Protein AF-A0A8T6TZH8-F1 (afdb_monomer)

Structure (mmCIF, N/CA/C/O backbone):
data_AF-A0A8T6TZH8-F1
#
_entry.id   AF-A0A8T6TZH8-F1
#
loop_
_atom_site.group_PDB
_atom_site.id
_atom_site.type_symbol
_atom_site.label_atom_id
_atom_site.label_alt_id
_atom_site.label_comp_id
_atom_site.label_asym_id
_atom_site.label_entity_id
_atom_site.label_seq_id
_atom_site.pdbx_PDB_ins_code
_atom_site.Cartn_x
_atom_site.Cartn_y
_atom_site.Cartn_z
_atom_site.occupancy
_atom_site.B_iso_or_equiv
_atom_site.auth_seq_id
_atom_site.auth_comp_id
_atom_site.auth_asym_id
_atom_site.auth_atom_id
_atom_site.pdbx_PDB_model_num
ATOM 1 N N . GLY A 1 1 ? -11.816 -1.664 -2.923 1.00 80.94 1 GLY A N 1
ATOM 2 C CA . GLY A 1 1 ? -13.125 -2.070 -2.362 1.00 80.94 1 GLY A CA 1
ATOM 3 C C . GLY A 1 1 ? -12.996 -2.266 -0.866 1.00 80.94 1 GLY A C 1
ATOM 4 O O . GLY A 1 1 ? -12.083 -1.683 -0.289 1.00 80.94 1 GLY A O 1
ATOM 5 N N . ASP A 1 2 ? -13.859 -3.066 -0.250 1.00 86.00 2 ASP A N 1
ATOM 6 C CA . ASP A 1 2 ? -13.754 -3.415 1.172 1.00 86.00 2 ASP A CA 1
ATOM 7 C C . ASP A 1 2 ? -13.029 -4.755 1.342 1.00 86.00 2 ASP A C 1
ATOM 9 O O . ASP A 1 2 ? -13.209 -5.671 0.542 1.00 86.00 2 ASP A O 1
ATOM 13 N N . HIS A 1 3 ? -12.172 -4.847 2.356 1.00 82.38 3 HIS A N 1
ATOM 14 C CA . HIS A 1 3 ? -11.421 -6.057 2.667 1.00 82.38 3 HIS A CA 1
ATOM 15 C C . HIS A 1 3 ? -12.382 -7.173 3.111 1.00 82.38 3 HIS A C 1
ATOM 17 O O . HIS A 1 3 ? -13.185 -6.931 4.016 1.00 82.38 3 HIS A O 1
ATOM 23 N N . PRO A 1 4 ? -12.272 -8.400 2.571 1.00 82.12 4 PRO A N 1
ATOM 24 C CA . PRO A 1 4 ? -13.233 -9.475 2.829 1.00 82.12 4 PRO A CA 1
ATOM 25 C C . PRO A 1 4 ? -13.337 -9.867 4.311 1.00 82.12 4 PRO A C 1
ATOM 27 O O . PRO A 1 4 ? -14.433 -10.106 4.802 1.00 82.12 4 PRO A O 1
ATOM 30 N N . GLU A 1 5 ? -12.225 -9.884 5.052 1.00 81.69 5 GLU A N 1
ATOM 31 C CA . GLU A 1 5 ? -12.244 -10.326 6.460 1.00 81.69 5 GLU A CA 1
ATOM 32 C C . GLU A 1 5 ? -12.686 -9.278 7.491 1.00 81.69 5 GLU A C 1
ATOM 34 O O . GLU A 1 5 ? -13.197 -9.625 8.550 1.00 81.69 5 GLU A O 1
ATOM 39 N N . ASN A 1 6 ? -12.447 -7.991 7.240 1.00 81.31 6 ASN A N 1
ATOM 40 C CA . ASN A 1 6 ? -12.620 -6.946 8.262 1.00 81.31 6 ASN A CA 1
ATOM 41 C C . ASN A 1 6 ? -13.393 -5.721 7.765 1.00 81.31 6 ASN A C 1
ATOM 43 O O . ASN A 1 6 ? -13.568 -4.764 8.520 1.00 81.31 6 ASN A O 1
ATOM 47 N N . GLY A 1 7 ? -13.827 -5.721 6.503 1.00 82.62 7 GLY A N 1
ATOM 48 C CA . GLY A 1 7 ? -14.629 -4.656 5.907 1.00 82.62 7 GLY A CA 1
ATOM 49 C C . GLY A 1 7 ? -13.926 -3.301 5.803 1.00 82.62 7 GLY A C 1
ATOM 50 O O . GLY A 1 7 ? -14.573 -2.302 5.496 1.00 82.62 7 GLY A O 1
ATOM 51 N N . LYS A 1 8 ? -12.617 -3.203 6.074 1.00 86.31 8 LYS A N 1
ATOM 52 C CA . LYS A 1 8 ? -11.903 -1.930 5.937 1.00 86.31 8 LYS A CA 1
ATOM 53 C C . LYS A 1 8 ? -11.673 -1.613 4.467 1.00 86.31 8 LYS A C 1
ATOM 55 O O . LYS A 1 8 ? -11.384 -2.485 3.654 1.00 86.31 8 LYS A O 1
ATOM 60 N N . LYS A 1 9 ? -11.709 -0.322 4.146 1.00 88.50 9 LYS A N 1
ATOM 61 C CA . LYS A 1 9 ? -11.476 0.161 2.785 1.00 88.50 9 LYS A CA 1
ATOM 62 C C . LYS A 1 9 ? -10.036 -0.088 2.347 1.00 88.50 9 LYS A C 1
ATOM 64 O O . LYS A 1 9 ? -9.102 0.407 2.979 1.00 88.50 9 LYS A O 1
ATOM 69 N N . VAL A 1 10 ? -9.907 -0.783 1.224 1.00 90.38 10 VAL A N 1
ATOM 70 C CA . VAL A 1 10 ? -8.677 -1.030 0.473 1.00 90.38 10 VAL A CA 1
ATOM 71 C C . VAL A 1 10 ? -8.705 -0.182 -0.794 1.00 90.38 10 VAL A C 1
ATOM 73 O O . VAL A 1 10 ? -9.666 -0.234 -1.578 1.00 90.38 10 VAL A O 1
ATOM 76 N N . ARG A 1 11 ? -7.657 0.619 -0.994 1.00 89.62 11 ARG A N 1
ATOM 77 C CA . ARG A 1 11 ? -7.461 1.445 -2.191 1.00 89.62 11 ARG A CA 1
ATOM 78 C C . ARG A 1 11 ? -6.015 1.385 -2.644 1.00 89.62 11 ARG A C 1
ATOM 80 O O . ARG A 1 11 ? -5.131 1.595 -1.827 1.00 89.62 11 ARG A O 1
ATOM 87 N N . VAL A 1 12 ? -5.794 1.183 -3.934 1.00 90.06 12 VAL A N 1
ATOM 88 C CA . VAL A 1 12 ? -4.484 1.387 -4.557 1.00 90.06 12 VAL A CA 1
ATOM 89 C C . VAL A 1 12 ? -4.373 2.863 -4.927 1.00 90.06 12 VAL A C 1
ATOM 91 O O . VAL A 1 12 ? -5.326 3.446 -5.445 1.00 90.06 12 VAL A O 1
ATOM 94 N N . MET A 1 13 ? -3.260 3.500 -4.578 1.00 90.06 13 MET A N 1
ATOM 95 C CA . MET A 1 13 ? -2.998 4.907 -4.869 1.00 90.06 13 MET A CA 1
ATOM 96 C C . MET A 1 13 ? -1.535 5.090 -5.264 1.00 90.06 13 MET A C 1
ATOM 98 O O . MET A 1 13 ? -0.661 4.400 -4.750 1.00 90.06 13 MET A O 1
ATOM 102 N N . THR A 1 14 ? -1.253 6.060 -6.127 1.00 89.94 14 THR A N 1
ATOM 103 C CA . THR A 1 14 ? 0.116 6.360 -6.567 1.00 89.94 14 THR A CA 1
ATOM 104 C C . THR A 1 14 ? 0.678 7.530 -5.766 1.00 89.94 14 THR A C 1
ATOM 106 O O . THR A 1 14 ? 0.076 8.603 -5.715 1.00 89.94 14 THR A O 1
ATOM 109 N N . GLY A 1 15 ? 1.801 7.316 -5.076 1.00 88.44 15 GLY A N 1
ATOM 110 C CA . GLY A 1 15 ? 2.467 8.314 -4.241 1.00 88.44 15 GLY A CA 1
ATOM 111 C C . GLY A 1 15 ? 3.791 8.804 -4.826 1.00 88.44 15 GLY A C 1
ATOM 112 O O . GLY A 1 15 ? 4.239 8.354 -5.875 1.00 88.44 15 GLY A O 1
ATOM 113 N N . ARG A 1 16 ? 4.461 9.710 -4.100 1.00 89.00 16 ARG A N 1
ATOM 114 C CA . ARG A 1 16 ? 5.765 10.283 -4.491 1.00 89.00 16 ARG A CA 1
ATOM 115 C C . ARG A 1 16 ? 6.867 9.232 -4.687 1.00 89.00 16 ARG A C 1
ATOM 117 O O . ARG A 1 16 ? 7.780 9.466 -5.466 1.00 89.00 16 ARG A O 1
ATOM 124 N N . TYR A 1 17 ? 6.786 8.121 -3.958 1.00 85.31 17 TYR A N 1
ATOM 125 C CA . TYR A 1 17 ? 7.783 7.045 -3.956 1.00 85.31 17 TYR A CA 1
ATOM 126 C C . TYR A 1 17 ? 7.310 5.792 -4.701 1.00 85.31 17 TYR A C 1
ATOM 128 O O . TYR A 1 17 ? 7.907 4.740 -4.536 1.00 85.31 17 TYR A O 1
ATOM 136 N N . GLY A 1 18 ? 6.224 5.898 -5.471 1.00 87.75 18 GLY A N 1
ATOM 137 C CA . GLY A 1 18 ? 5.612 4.767 -6.159 1.00 87.75 18 GLY A CA 1
ATOM 138 C C . GLY A 1 18 ? 4.214 4.420 -5.640 1.00 87.75 18 GLY A C 1
ATOM 139 O O . GLY A 1 18 ? 3.668 5.101 -4.755 1.00 87.75 18 GLY A O 1
ATOM 140 N N . PRO A 1 19 ? 3.587 3.400 -6.241 1.00 92.75 19 PRO A N 1
ATOM 141 C CA . PRO A 1 19 ? 2.258 2.951 -5.870 1.00 92.75 19 PRO A CA 1
ATOM 142 C C . PRO A 1 19 ? 2.228 2.292 -4.488 1.00 92.75 19 PRO A C 1
ATOM 144 O O . PRO A 1 19 ? 3.172 1.646 -4.037 1.00 92.75 19 PRO A O 1
ATOM 147 N N . TYR A 1 20 ? 1.110 2.464 -3.787 1.00 92.19 20 TYR A N 1
ATOM 148 C CA . TYR A 1 20 ? 0.871 1.868 -2.479 1.00 92.19 20 TYR A CA 1
ATOM 149 C C . TYR A 1 20 ? -0.601 1.496 -2.272 1.00 92.19 20 TYR A C 1
ATOM 151 O O . TYR A 1 20 ? -1.518 2.122 -2.805 1.00 92.19 20 TYR A O 1
ATOM 159 N N . ILE A 1 21 ? -0.834 0.488 -1.435 1.00 91.31 21 ILE A N 1
ATOM 160 C CA . ILE A 1 21 ? -2.147 0.108 -0.929 1.00 91.31 21 ILE A CA 1
ATOM 161 C C . ILE A 1 21 ? -2.410 0.888 0.353 1.00 91.31 21 ILE A C 1
ATOM 163 O O . ILE A 1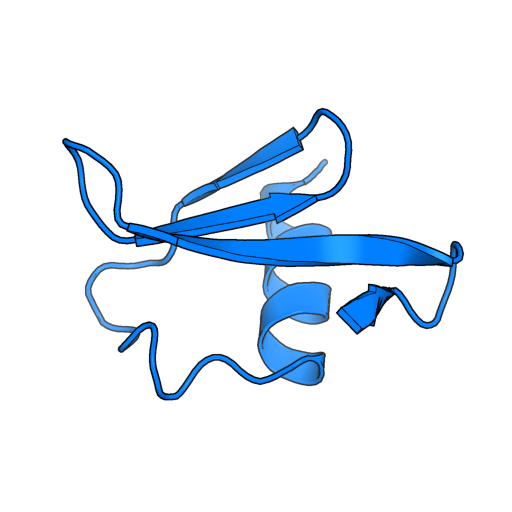 21 ? -1.707 0.763 1.355 1.00 91.31 21 ILE A O 1
ATOM 167 N N . LYS A 1 22 ? -3.482 1.668 0.344 1.00 90.69 22 LYS A N 1
ATOM 168 C CA . LYS A 1 22 ? -4.058 2.292 1.524 1.00 90.69 22 LYS A CA 1
ATOM 169 C C . LYS A 1 22 ? -5.131 1.386 2.112 1.00 90.69 22 LYS A C 1
ATOM 171 O O . LYS A 1 22 ? -6.166 1.144 1.489 1.00 90.69 22 LYS A O 1
ATOM 176 N N . TYR A 1 23 ? -4.893 0.948 3.340 1.00 89.44 23 TYR A N 1
ATOM 177 C CA . TYR A 1 23 ? -5.770 0.079 4.110 1.00 89.44 23 TYR A CA 1
ATOM 178 C C . TYR A 1 23 ? -6.079 0.720 5.469 1.00 89.44 23 TYR A C 1
ATOM 180 O O . TYR A 1 23 ? -5.333 0.612 6.444 1.00 89.44 23 TYR A O 1
ATOM 188 N N . GLY A 1 24 ? -7.192 1.456 5.535 1.00 85.75 24 GLY A N 1
ATOM 189 C CA . GLY A 1 24 ? -7.556 2.235 6.722 1.00 85.75 24 GLY A CA 1
ATOM 190 C C . GLY A 1 24 ? -6.488 3.274 7.101 1.00 85.75 24 GLY A C 1
ATOM 191 O O . GLY A 1 24 ? -6.352 4.297 6.428 1.00 85.75 24 GLY A O 1
ATOM 192 N N . LYS A 1 25 ? -5.762 3.023 8.200 1.00 85.50 25 LYS A N 1
ATOM 193 C CA . LYS A 1 25 ? -4.635 3.853 8.679 1.00 85.50 25 LYS A CA 1
ATOM 194 C C . LYS A 1 25 ? -3.262 3.331 8.234 1.00 85.50 25 LYS A C 1
ATOM 196 O O . LYS A 1 25 ? -2.276 4.044 8.391 1.00 85.50 25 LYS A O 1
ATOM 201 N N . THR A 1 26 ? -3.201 2.118 7.696 1.00 86.19 26 THR A N 1
ATOM 202 C CA . THR A 1 26 ? -1.967 1.476 7.245 1.00 86.19 26 THR A CA 1
ATOM 203 C C . THR A 1 26 ? -1.748 1.783 5.768 1.00 86.19 26 THR A C 1
ATOM 205 O O . THR A 1 26 ? -2.690 1.755 4.973 1.00 86.19 26 THR A O 1
ATOM 208 N N . ASN A 1 27 ? -0.503 2.073 5.399 1.00 89.94 27 ASN A N 1
ATOM 209 C CA . ASN A 1 27 ? -0.091 2.212 4.007 1.00 89.94 27 ASN A CA 1
ATOM 210 C C . ASN A 1 27 ? 0.961 1.142 3.731 1.00 89.94 27 ASN A C 1
ATOM 212 O O . ASN A 1 27 ? 1.939 1.049 4.467 1.00 89.94 27 ASN A O 1
ATOM 216 N N . ILE A 1 28 ? 0.742 0.342 2.696 1.00 90.88 28 ILE A N 1
ATOM 217 C CA . ILE A 1 28 ? 1.625 -0.748 2.292 1.00 90.88 28 ILE A CA 1
ATOM 218 C C . ILE A 1 28 ? 2.149 -0.429 0.904 1.00 90.88 28 ILE A C 1
ATOM 220 O O . ILE A 1 28 ? 1.372 -0.313 -0.039 1.00 90.88 28 ILE A O 1
ATOM 224 N N . SER A 1 29 ? 3.458 -0.274 0.773 1.00 90.31 29 SER A N 1
ATOM 225 C CA . SER A 1 29 ? 4.107 -0.031 -0.515 1.00 90.31 29 SER A CA 1
ATOM 226 C C . SER A 1 29 ? 3.939 -1.243 -1.431 1.00 90.31 29 SER A C 1
ATOM 228 O O . SER A 1 29 ? 4.203 -2.378 -1.002 1.00 90.31 29 SER A O 1
ATOM 230 N N . LEU A 1 30 ? 3.542 -1.013 -2.686 1.00 88.75 30 LEU A N 1
ATOM 231 C CA . LEU A 1 30 ? 3.641 -2.060 -3.700 1.00 88.75 30 LEU A C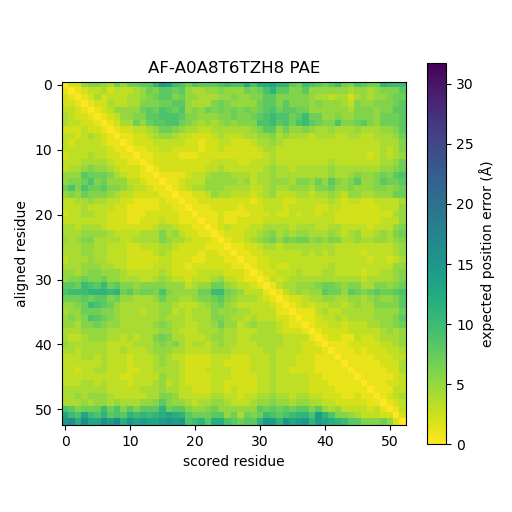A 1
ATOM 232 C C . LEU A 1 30 ? 5.129 -2.297 -4.011 1.00 88.75 30 LEU A C 1
ATOM 234 O O . LEU A 1 30 ? 5.909 -1.344 -3.979 1.00 88.75 30 LEU A O 1
ATOM 238 N N . PRO A 1 31 ? 5.543 -3.549 -4.262 1.00 85.12 31 PRO A N 1
ATOM 239 C CA . PRO A 1 31 ? 6.846 -3.826 -4.860 1.00 85.12 31 PRO A CA 1
ATOM 240 C C . PRO A 1 31 ? 6.952 -3.193 -6.255 1.00 85.12 31 PRO A C 1
ATOM 242 O O . PRO A 1 31 ? 5.942 -3.081 -6.945 1.00 85.12 31 PRO A O 1
ATOM 245 N N . ASP A 1 32 ? 8.165 -2.836 -6.679 1.00 80.50 32 ASP A N 1
ATOM 246 C CA . ASP A 1 32 ? 8.407 -2.200 -7.984 1.00 80.50 32 ASP A CA 1
ATOM 247 C C . ASP A 1 32 ? 8.042 -3.104 -9.178 1.00 80.50 32 ASP A C 1
ATOM 249 O O . ASP A 1 32 ? 7.728 -2.605 -10.253 1.00 80.50 32 ASP A O 1
ATOM 253 N N . ASP A 1 33 ? 8.033 -4.426 -8.980 1.00 82.00 33 ASP A N 1
ATOM 254 C CA . ASP A 1 33 ? 7.616 -5.412 -9.985 1.00 82.00 33 ASP A CA 1
ATOM 255 C C . ASP A 1 33 ? 6.090 -5.494 -10.184 1.00 82.00 33 ASP A C 1
ATOM 257 O O . ASP A 1 33 ? 5.628 -6.190 -11.086 1.00 82.00 33 ASP A O 1
ATOM 261 N N . PHE A 1 34 ? 5.294 -4.835 -9.333 1.00 81.31 34 PHE A N 1
ATOM 262 C CA . PHE A 1 34 ? 3.835 -4.854 -9.433 1.00 81.31 34 PHE A CA 1
ATOM 263 C C . PHE A 1 34 ? 3.305 -3.595 -10.110 1.00 81.31 34 PHE A C 1
ATOM 265 O O . PHE A 1 34 ? 3.477 -2.482 -9.605 1.00 81.31 34 PHE A O 1
ATOM 272 N N . ASP A 1 35 ? 2.556 -3.790 -11.195 1.00 83.44 35 ASP A N 1
ATOM 273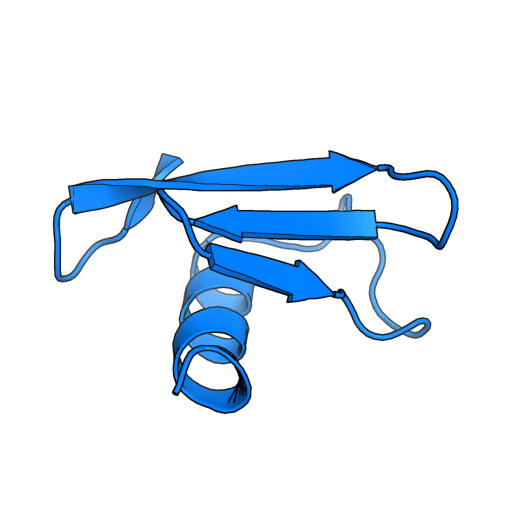 C CA . ASP A 1 35 ? 1.767 -2.716 -11.780 1.00 83.44 35 ASP A CA 1
ATOM 274 C C . ASP A 1 35 ? 0.540 -2.432 -10.888 1.00 83.44 35 ASP A C 1
ATOM 276 O O . ASP A 1 35 ? -0.207 -3.357 -10.545 1.00 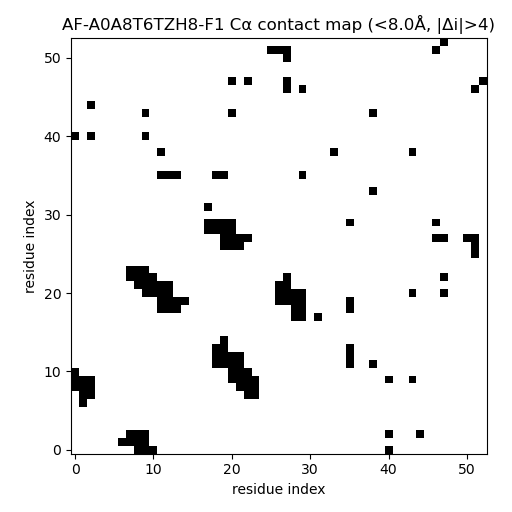83.44 35 ASP A O 1
ATOM 280 N N . PRO A 1 36 ? 0.300 -1.178 -10.466 1.00 83.88 36 PRO A N 1
ATOM 281 C CA . PRO A 1 36 ? -0.892 -0.820 -9.705 1.00 83.88 36 PRO A CA 1
ATOM 282 C C . PRO A 1 36 ? -2.207 -1.138 -10.426 1.00 83.88 36 PRO A C 1
ATOM 284 O O . PRO A 1 36 ? -3.220 -1.289 -9.740 1.00 83.88 36 PRO A O 1
ATOM 287 N N . GLU A 1 37 ? -2.215 -1.238 -11.758 1.00 85.25 37 GLU A N 1
ATOM 288 C CA . GLU A 1 37 ? -3.399 -1.646 -12.525 1.00 85.25 37 GLU A CA 1
ATOM 289 C C . GLU A 1 37 ? -3.688 -3.151 -12.405 1.00 85.25 37 GLU A C 1
ATOM 291 O O . GLU A 1 37 ? -4.855 -3.550 -12.391 1.00 85.25 37 GLU A O 1
ATOM 296 N N . ASP A 1 38 ? -2.651 -3.971 -12.213 1.00 87.31 38 ASP A N 1
ATOM 297 C CA . ASP A 1 38 ? -2.765 -5.424 -12.032 1.00 87.31 38 ASP A CA 1
ATOM 298 C C . ASP A 1 38 ? -3.116 -5.821 -10.588 1.00 87.31 38 ASP A C 1
ATOM 300 O O . ASP A 1 38 ? -3.500 -6.965 -10.313 1.00 87.31 38 ASP A O 1
ATOM 304 N N . VAL A 1 39 ? -3.018 -4.886 -9.635 1.00 85.94 39 VAL A N 1
ATOM 305 C CA . VAL A 1 39 ? -3.363 -5.155 -8.236 1.00 85.94 39 VAL A CA 1
ATOM 306 C C . VAL A 1 39 ? -4.872 -5.285 -8.059 1.00 85.94 39 VAL A C 1
ATOM 308 O O . VAL A 1 39 ? -5.622 -4.316 -7.915 1.00 85.94 39 VAL A O 1
ATOM 311 N N . ASN A 1 40 ? -5.307 -6.538 -7.980 1.00 89.00 40 ASN A N 1
ATOM 312 C CA . ASN A 1 40 ? -6.660 -6.916 -7.604 1.00 89.00 40 ASN A CA 1
ATOM 313 C C . ASN A 1 40 ? -6.838 -6.993 -6.071 1.00 89.00 40 ASN A C 1
ATOM 315 O O . ASN A 1 40 ? -5.909 -6.776 -5.287 1.00 89.00 40 ASN A O 1
ATOM 319 N N . MET A 1 41 ? -8.068 -7.279 -5.628 1.00 86.56 41 MET A N 1
ATOM 320 C CA . MET A 1 41 ? -8.378 -7.380 -4.198 1.00 86.56 41 MET A CA 1
ATOM 321 C C . MET A 1 41 ? -7.600 -8.512 -3.517 1.00 86.56 41 MET A C 1
ATOM 323 O O . MET A 1 41 ? -7.123 -8.310 -2.406 1.00 86.56 41 MET A O 1
ATOM 327 N N . ASP A 1 42 ? -7.442 -9.665 -4.166 1.00 88.06 42 ASP A N 1
ATOM 328 C CA . ASP A 1 42 ? -6.735 -10.820 -3.604 1.00 88.06 42 ASP A CA 1
ATOM 329 C C . ASP A 1 42 ? -5.254 -10.513 -3.345 1.00 88.06 42 ASP A C 1
ATOM 331 O O . ASP A 1 42 ? -4.763 -10.708 -2.233 1.00 88.06 42 ASP A O 1
ATOM 335 N N . ILE A 1 43 ? -4.569 -9.920 -4.328 1.00 88.56 43 ILE A N 1
ATOM 336 C CA . IL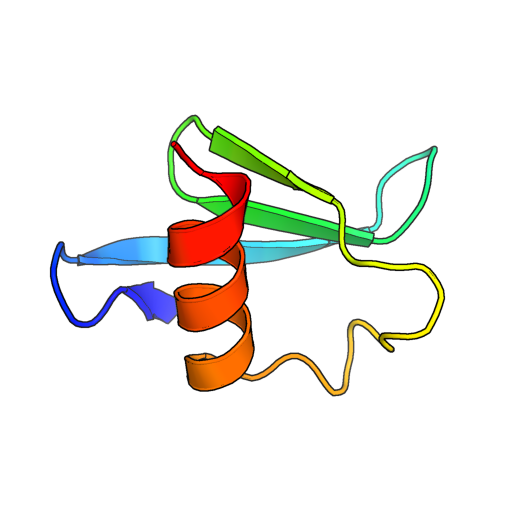E A 1 43 ? -3.183 -9.448 -4.206 1.00 88.56 43 ILE A CA 1
ATOM 337 C C . ILE A 1 43 ? -3.091 -8.388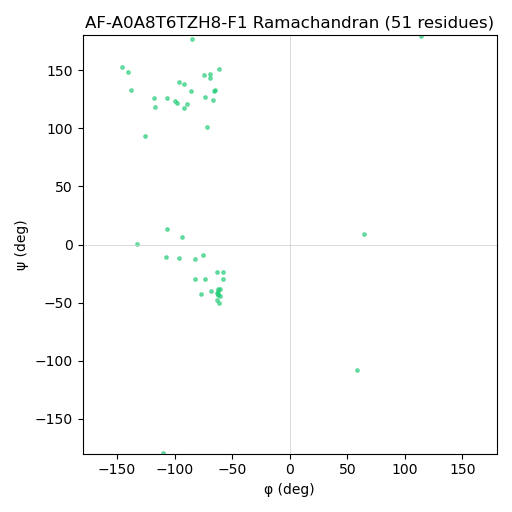 -3.110 1.00 88.56 43 ILE A C 1
ATOM 339 O O . ILE A 1 43 ? -2.184 -8.424 -2.277 1.00 88.56 43 ILE A O 1
ATOM 343 N N . ALA A 1 44 ? -4.039 -7.448 -3.071 1.00 87.69 44 ALA A N 1
ATOM 344 C CA . ALA A 1 44 ? -4.027 -6.408 -2.056 1.00 87.69 44 ALA A CA 1
ATOM 345 C C . ALA A 1 44 ? -4.166 -6.987 -0.640 1.00 87.69 44 ALA A C 1
ATOM 347 O O . ALA A 1 44 ? -3.429 -6.585 0.257 1.00 87.69 44 ALA A O 1
ATOM 348 N N . VAL A 1 45 ? -5.071 -7.948 -0.441 1.00 88.44 45 VAL A N 1
ATOM 349 C CA . VAL A 1 45 ? -5.266 -8.659 0.833 1.00 88.44 45 VAL A CA 1
ATOM 350 C C . VAL A 1 45 ? -4.019 -9.451 1.219 1.00 88.44 45 VAL A C 1
ATOM 352 O O . VAL A 1 45 ? -3.606 -9.406 2.380 1.00 88.44 45 VAL A O 1
ATOM 355 N N . GLN A 1 46 ? -3.380 -10.120 0.259 1.00 88.69 46 GLN A N 1
ATOM 356 C CA . GLN A 1 46 ? -2.137 -10.848 0.492 1.00 88.69 46 GLN A CA 1
ATOM 357 C C . GLN A 1 46 ? -1.021 -9.900 0.952 1.00 88.69 46 GLN A C 1
ATOM 359 O O . GLN A 1 46 ? -0.442 -10.105 2.016 1.00 88.69 46 GLN A O 1
ATOM 364 N N . LEU A 1 47 ? -0.797 -8.797 0.232 1.00 88.19 47 LEU A N 1
ATOM 365 C CA . LEU A 1 47 ? 0.206 -7.792 0.592 1.00 88.19 47 LEU A CA 1
ATOM 366 C C . LEU A 1 47 ? -0.091 -7.124 1.943 1.00 88.19 47 LEU A C 1
ATOM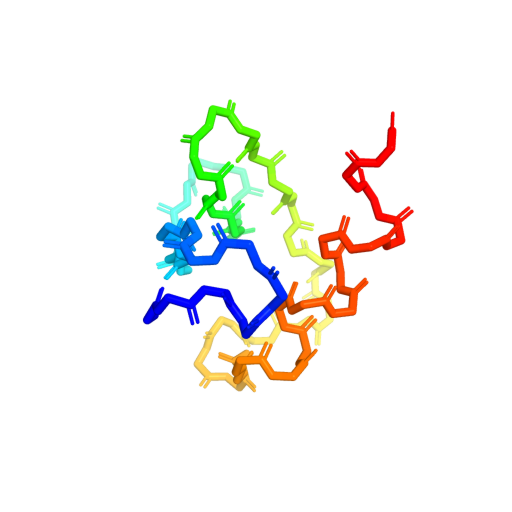 368 O O . LEU A 1 47 ? 0.832 -6.866 2.715 1.00 88.19 47 LEU A O 1
ATOM 372 N N . ILE A 1 48 ? -1.365 -6.862 2.257 1.00 87.44 48 ILE A N 1
ATOM 373 C CA . ILE A 1 48 ? -1.787 -6.362 3.574 1.00 87.44 48 ILE A CA 1
ATOM 374 C C . ILE A 1 48 ? -1.464 -7.380 4.670 1.00 87.44 48 ILE A C 1
ATOM 376 O O . ILE A 1 48 ? -0.983 -6.995 5.732 1.00 87.44 48 ILE A O 1
ATOM 380 N N . THR A 1 49 ? -1.704 -8.663 4.424 1.00 87.00 49 THR A N 1
ATOM 381 C CA . THR A 1 49 ? -1.436 -9.734 5.391 1.00 87.00 49 THR A CA 1
ATOM 382 C C . THR A 1 49 ? 0.061 -9.935 5.624 1.00 87.00 49 THR A C 1
ATOM 384 O O . THR A 1 49 ? 0.484 -10.127 6.764 1.00 87.00 49 THR A O 1
ATOM 387 N N . GLU A 1 50 ? 0.868 -9.855 4.565 1.00 87.19 50 GLU A N 1
ATOM 388 C CA . GLU A 1 50 ? 2.317 -10.060 4.632 1.00 87.19 50 GLU A CA 1
ATOM 389 C C . GLU A 1 50 ? 3.073 -8.852 5.197 1.00 87.19 50 GLU A C 1
ATOM 391 O O . GLU A 1 50 ? 3.981 -9.026 6.007 1.00 87.19 50 GLU A O 1
ATOM 396 N N . LYS A 1 51 ? 2.708 -7.627 4.790 1.00 82.19 51 LYS A N 1
ATOM 397 C CA . LYS A 1 51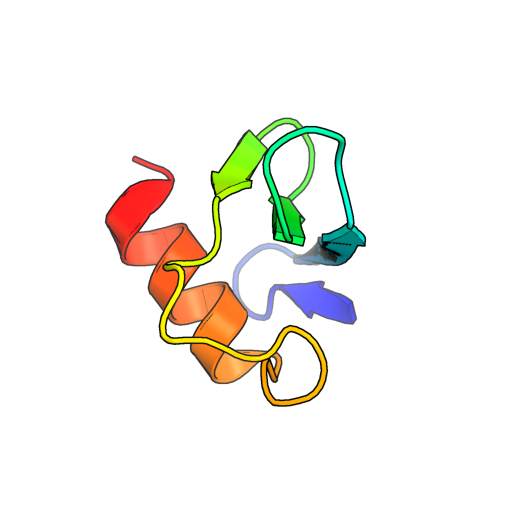 ? 3.442 -6.393 5.135 1.00 82.19 51 LYS A CA 1
ATOM 398 C C . LYS A 1 51 ? 2.738 -5.491 6.153 1.00 82.19 51 LYS A C 1
ATOM 400 O O . LYS A 1 51 ? 3.324 -4.506 6.589 1.00 82.19 51 LYS A O 1
ATOM 405 N N . GLY A 1 52 ? 1.472 -5.756 6.475 1.00 69.94 52 GLY A N 1
ATOM 406 C CA . GLY A 1 52 ? 0.654 -4.934 7.375 1.00 69.94 52 GLY A CA 1
ATOM 407 C C . GLY A 1 52 ? 0.658 -5.368 8.845 1.00 69.94 52 GLY A C 1
ATOM 408 O O . GLY A 1 52 ? -0.123 -4.804 9.617 1.00 69.94 52 GLY A O 1
ATOM 409 N N . LYS A 1 53 ? 1.488 -6.353 9.219 1.00 58.16 53 LYS A N 1
ATOM 410 C CA . LYS A 1 53 ? 1.877 -6.636 10.613 1.00 58.16 53 LYS A CA 1
ATOM 411 C C . LYS A 1 53 ? 2.979 -5.684 11.060 1.00 58.16 53 LYS A C 1
ATOM 413 O O . LYS A 1 53 ? 2.903 -5.255 12.230 1.00 58.16 53 LYS A O 1
#

pLDDT: mean 86.0, std 5.49, range [58.16, 92.75]

Sequence (53 aa):
GDHPENGKKVRVMTGRYGPYIKYGKTNISLPDDFDPEDVNMDIAVQLITEKGK

Foldseek 3Di:
DAQPPPRFDWDWDADPVGIWIDTPPDIFHDPPPDDSVPDDNVNSNVSCVVPVD

Secondary structure (DSSP, 8-state):
-B-TTT--BEEEEEETTEEEEEETTEEEEPPTTS-T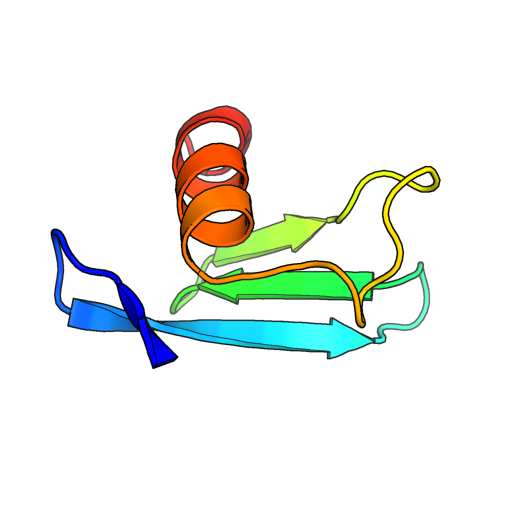TT--HHHHHHHHHHH--

Mean predicted aligned error: 4.03 Å

Solvent-accessible surface area (backbone atoms only — not comparable to full-atom values): 3354 Å² total; per-residue (Å²): 92,61,38,91,90,75,63,45,51,40,43,79,47,80,52,98,91,45,43,26,38,40,45,77,92,49,75,42,76,54,57,90,91,55,56,72,86,74,59,44,71,68,57,49,53,48,51,44,65,73,72,65,116

Radius of gyration: 10.02 Å; Cα contacts (8 Å, |Δi|>4): 75; chains: 1; bounding box: 23×21×23 Å

Nearest PDB structures (foldseek):
  6pcm-assembly1_A  TM=8.491E-01  e=2.590E-02  Mycolicibacterium smegmatis MC2 155
  7zvw-assembly1_C  TM=3.237E-01  e=6.023E-01  Komagataella phaffii GS115
  7vbf-assembly1_A  TM=4.126E-01  e=1.610E+00  Severe acute respiratory syndrome coronavirus 2
  2ljw-assembly1_A  TM=3.548E-01  e=7.763E+00  Nostoc sp. PCC 7120 = FACHB-418
  2jw8-assembly1_B  TM=3.192E-01  e=5.239E+00  Severe acute respiratory syndrome-related coronavirus